Protein AF-A0ABC9WTP3-F1 (afdb_monomer)

Organism: Grus japonensis (NCBI:txid30415)

Solvent-accessible surface area (backbone atoms only — not comparable to full-atom values): 9957 Å² total; per-residue (Å²): 110,76,65,60,56,48,52,53,49,54,49,29,68,73,69,72,49,77,61,68,69,43,64,46,53,55,76,44,75,43,80,73,63,83,61,91,85,46,77,86,31,43,46,80,42,71,50,51,33,72,70,30,49,52,50,52,49,54,52,50,50,54,53,52,50,53,37,61,77,66,60,71,62,63,90,84,64,31,83,98,35,91,98,47,41,74,65,58,46,50,51,57,48,49,56,55,50,50,54,39,49,76,70,71,45,91,84,86,85,86,89,84,83,69,81,61,56,81,81,68,57,55,69,66,61,52,53,52,52,44,44,74,73,67,51,52,74,65,58,54,48,50,54,40,54,64,72,47,78,77,55,82,83,69,92,81,79,80,131

Mean predicted aligned error: 9.69 Å

Radius of gyration: 20.44 Å; Cα contacts (8 Å, |Δi|>4): 96; chains: 1; bounding box: 48×38×55 Å

pLDDT: mean 79.26, std 15.12, range [28.89, 97.5]

Sequence (159 aa):
MARELRSCRDAAFQTREIPVDWRLANMTLIYKEGQKEAPGNCRPVSLTSVPGKVMEQIISSAITWHKQDNQVIRPRQHGFMKGRSCLTNLISFYDKVTCLVDERKAVDIVYLDFTKAFDTISHSILLENLGAYGLDGSMLRWVKKLAGWLGPKSCGEWS

Nearest PDB structures (foldseek):
  8gh6-assembly1_A  TM=7.228E-01  e=8.842E-03  Bombyx mori
  8jm9-assembly1_A  TM=3.256E-01  e=3.422E+00  Drosophila melanogaster

Secondary structure (DSSP, 8-state):
-HHHHHHHHHHHHHH----HHHH-EEEEEEE-SS-TT-GGGEEEEEEE-HHHHHHHHHHHHHHHHHHHHTT-S-TT--TT-TT--HHHHHHHHHHHHHHHHHTT----------TTHHHH--HHHHHHHHHHTT--HHHHHHHHHHTTTTS---S----

InterPro domains:
  IPR000477 Reverse transcriptase domain [PF00078] (36-145)
  IPR043502 DNA/RNA polymerase superfamily [SSF56672] (38-142)

Foldseek 3Di:
DVVVLVVVVVVCVVVVDDPPLQQAWDWDWDAADDDPPDPLRTDIDTHGDPSSVVLVVVLVVVLLVLCVVLVVDDPLDQPPHPPHDPVNNVVVVVVVVVVCVVVVHDDDDDDDDDDPVVVPDDPVVVLVVSVVSPDDPSSSSVVCVSNVVPDDPDPDDDD

Structure (mmCIF, N/CA/C/O backbone):
data_AF-A0ABC9WTP3-F1
#
_entry.id   AF-A0ABC9WTP3-F1
#
loop_
_atom_site.group_PDB
_atom_site.id
_atom_site.type_symbol
_atom_site.label_atom_id
_atom_site.label_alt_id
_atom_site.label_comp_id
_atom_site.label_asym_id
_atom_site.label_entity_id
_atom_site.label_seq_id
_atom_site.pdbx_PDB_ins_code
_atom_site.Cartn_x
_atom_site.Cartn_y
_atom_site.Cartn_z
_atom_site.occupancy
_atom_site.B_iso_or_equiv
_atom_site.auth_seq_id
_atom_site.auth_comp_id
_atom_site.auth_asym_id
_atom_site.auth_atom_id
_atom_site.pdbx_PDB_model_num
ATOM 1 N N . MET A 1 1 ? 25.740 9.683 -14.105 1.00 57.06 1 MET A N 1
ATOM 2 C CA . MET A 1 1 ? 24.644 8.804 -13.631 1.00 57.06 1 MET A CA 1
ATOM 3 C C . MET A 1 1 ? 23.248 9.385 -13.900 1.00 57.06 1 MET A C 1
ATOM 5 O O . MET A 1 1 ? 22.471 8.741 -14.586 1.00 57.06 1 MET A O 1
ATOM 9 N N . ALA A 1 2 ? 22.919 10.609 -13.460 1.00 61.03 2 ALA A N 1
ATOM 10 C CA . ALA A 1 2 ? 21.570 11.181 -13.644 1.00 61.03 2 ALA A CA 1
ATOM 11 C C . ALA A 1 2 ? 21.141 11.445 -15.109 1.00 61.03 2 ALA A C 1
ATOM 13 O O . ALA A 1 2 ? 19.947 11.517 -15.385 1.00 61.03 2 ALA A O 1
ATOM 14 N N . ARG A 1 3 ? 22.088 11.612 -16.044 1.00 69.38 3 ARG A N 1
ATOM 15 C CA . ARG A 1 3 ? 21.803 11.816 -17.479 1.00 69.38 3 ARG A CA 1
ATOM 16 C C . ARG A 1 3 ? 21.397 10.513 -18.179 1.00 69.38 3 ARG A C 1
ATOM 18 O O . ARG A 1 3 ? 20.408 10.498 -18.898 1.00 69.38 3 ARG A O 1
ATOM 25 N N . GLU A 1 4 ? 22.099 9.424 -17.872 1.00 68.75 4 GLU A N 1
ATOM 26 C CA . GLU A 1 4 ? 21.806 8.066 -18.359 1.00 68.75 4 GLU A CA 1
ATOM 27 C C . GLU A 1 4 ? 20.412 7.596 -17.923 1.00 68.75 4 GLU A C 1
ATOM 29 O O . GLU A 1 4 ? 19.628 7.109 -18.733 1.00 68.75 4 GLU A O 1
ATOM 34 N N . LEU A 1 5 ? 20.059 7.828 -16.651 1.00 67.69 5 LEU A N 1
ATOM 35 C CA . LEU A 1 5 ? 18.741 7.474 -16.117 1.00 67.69 5 LEU A CA 1
ATOM 36 C C . LEU A 1 5 ? 17.603 8.259 -16.785 1.00 67.69 5 LEU A C 1
ATOM 38 O O . LEU A 1 5 ? 16.537 7.695 -17.016 1.00 67.69 5 LEU A O 1
ATOM 42 N N . ARG A 1 6 ? 17.820 9.539 -17.125 1.00 72.25 6 ARG A N 1
ATOM 43 C CA . ARG A 1 6 ? 16.836 10.333 -17.883 1.00 72.25 6 ARG A CA 1
ATOM 44 C C . ARG A 1 6 ? 16.667 9.800 -19.298 1.00 72.25 6 ARG A C 1
ATOM 46 O O . ARG A 1 6 ? 15.538 9.576 -19.705 1.00 72.25 6 ARG A O 1
ATOM 53 N N . SER A 1 7 ? 17.772 9.526 -19.989 1.00 77.44 7 SER A N 1
ATOM 54 C CA . SER A 1 7 ? 17.747 8.961 -21.342 1.00 77.44 7 SER A CA 1
ATOM 55 C C . SER A 1 7 ? 16.954 7.651 -21.392 1.00 77.44 7 SER A C 1
ATOM 57 O O . SER A 1 7 ? 16.022 7.516 -22.180 1.00 77.44 7 SER A O 1
ATOM 59 N N . CYS A 1 8 ? 17.239 6.717 -20.477 1.00 70.81 8 CYS A N 1
ATOM 60 C CA . CYS A 1 8 ? 16.533 5.437 -20.436 1.00 70.81 8 CYS A CA 1
ATOM 61 C C . CYS A 1 8 ? 15.049 5.590 -20.078 1.00 70.81 8 CYS A C 1
ATOM 63 O O . CYS A 1 8 ? 14.204 4.888 -20.628 1.00 70.81 8 CYS A O 1
ATOM 65 N N . ARG A 1 9 ? 14.720 6.506 -19.160 1.00 72.00 9 ARG A N 1
AT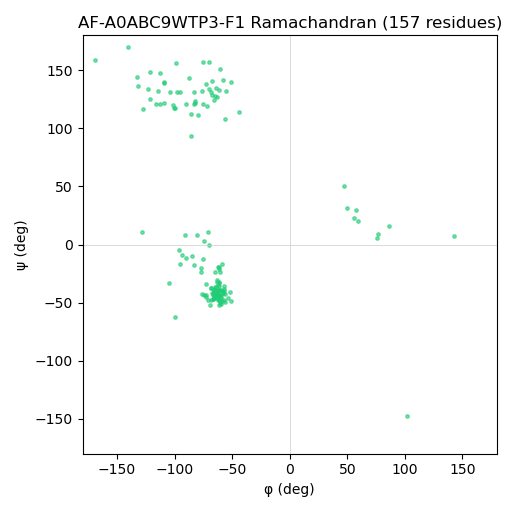OM 66 C CA . ARG A 1 9 ? 13.334 6.825 -18.804 1.00 72.00 9 ARG A CA 1
ATOM 67 C C . ARG A 1 9 ? 12.577 7.357 -20.017 1.00 72.00 9 ARG A C 1
ATOM 69 O O . ARG A 1 9 ? 11.504 6.856 -20.334 1.00 72.00 9 ARG A O 1
ATOM 76 N N . ASP A 1 10 ? 13.132 8.359 -20.686 1.00 75.62 10 ASP A N 1
ATOM 77 C CA . ASP A 1 10 ? 12.479 9.027 -21.808 1.00 75.62 10 ASP A CA 1
ATOM 78 C C . ASP A 1 10 ? 12.308 8.046 -22.984 1.00 75.62 10 ASP A C 1
ATOM 80 O O . ASP A 1 10 ? 11.226 7.967 -23.566 1.00 75.62 10 ASP A O 1
ATOM 84 N N . ALA A 1 11 ? 13.309 7.194 -23.238 1.00 76.12 11 ALA A N 1
ATOM 85 C CA . ALA A 1 11 ? 13.214 6.090 -24.190 1.00 76.12 11 ALA A CA 1
ATOM 86 C C . ALA A 1 11 ? 12.122 5.071 -23.814 1.00 76.12 11 ALA A C 1
ATOM 88 O O . ALA A 1 11 ? 11.350 4.662 -24.681 1.00 76.12 11 ALA A O 1
ATOM 89 N N . ALA A 1 12 ? 11.994 4.685 -22.540 1.00 73.56 12 ALA A N 1
ATOM 90 C CA . ALA A 1 12 ? 10.946 3.768 -22.081 1.00 73.56 12 ALA A CA 1
ATOM 91 C C . ALA A 1 12 ? 9.538 4.376 -22.237 1.00 73.56 12 ALA A C 1
ATOM 93 O O . ALA A 1 12 ? 8.604 3.688 -22.651 1.00 73.56 12 ALA A O 1
ATOM 94 N N . PHE A 1 13 ? 9.370 5.676 -21.972 1.00 73.06 13 PHE A N 1
ATOM 95 C CA . PHE A 1 13 ? 8.095 6.368 -22.200 1.00 73.06 13 PHE A CA 1
ATOM 96 C C . PHE A 1 13 ? 7.749 6.499 -23.689 1.00 73.06 13 PHE A C 1
ATOM 98 O O . PHE A 1 13 ? 6.580 6.347 -24.046 1.00 73.06 13 PHE A O 1
ATOM 105 N N . GLN A 1 14 ? 8.742 6.733 -24.553 1.00 74.56 14 GLN A N 1
ATOM 106 C CA . GLN A 1 14 ? 8.548 6.831 -26.004 1.00 74.56 14 GLN A CA 1
ATOM 107 C C . GLN A 1 14 ? 8.231 5.473 -26.641 1.00 74.56 14 GLN A C 1
ATOM 109 O O . GLN A 1 14 ? 7.265 5.350 -27.391 1.00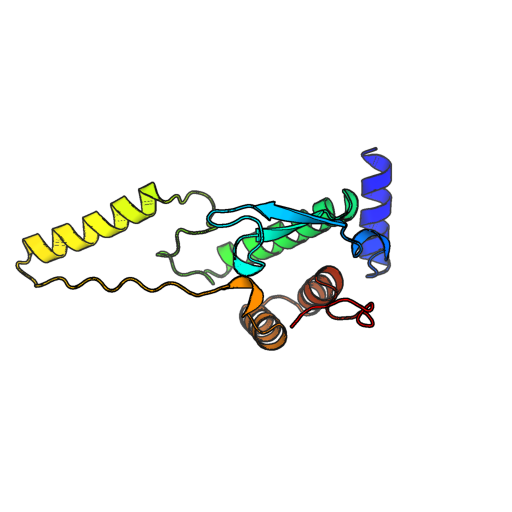 74.56 14 GLN A O 1
ATOM 114 N N . THR A 1 15 ? 9.008 4.440 -26.312 1.00 73.56 15 THR A N 1
ATOM 115 C CA . THR A 1 15 ? 8.843 3.080 -26.860 1.00 73.56 15 THR A CA 1
ATOM 116 C C . THR A 1 15 ? 7.685 2.320 -26.216 1.00 73.56 15 THR A C 1
ATOM 118 O O . THR A 1 15 ? 7.172 1.365 -26.791 1.00 73.56 15 THR A O 1
ATOM 121 N N . ARG A 1 16 ? 7.238 2.742 -25.023 1.00 71.00 16 ARG A N 1
ATOM 122 C CA . ARG A 1 16 ? 6.295 2.006 -24.162 1.00 71.00 16 ARG A CA 1
ATOM 123 C C . ARG A 1 16 ? 6.778 0.592 -23.829 1.00 71.00 16 ARG A C 1
ATOM 125 O O . ARG A 1 16 ? 5.962 -0.278 -23.498 1.00 71.00 16 ARG A O 1
ATOM 132 N N . GLU A 1 17 ? 8.080 0.350 -23.914 1.00 76.00 17 GLU A N 1
ATOM 133 C CA . GLU A 1 17 ? 8.717 -0.922 -23.603 1.00 76.00 17 GLU A CA 1
ATOM 134 C C . GLU A 1 17 ? 9.605 -0.798 -22.370 1.00 76.00 17 GLU A C 1
ATOM 136 O O . GLU A 1 17 ? 10.157 0.257 -22.064 1.00 76.00 17 GLU A O 1
ATOM 141 N N . ILE A 1 18 ? 9.685 -1.897 -21.623 1.00 76.56 18 ILE A N 1
ATOM 142 C CA . ILE A 1 18 ? 10.508 -2.000 -20.422 1.00 76.56 18 ILE A CA 1
ATOM 143 C C . ILE A 1 18 ? 11.663 -2.933 -20.767 1.00 76.56 18 ILE A C 1
ATOM 145 O O . ILE A 1 18 ? 11.387 -4.082 -21.131 1.00 76.56 18 ILE A O 1
ATOM 149 N N . PRO A 1 19 ? 12.922 -2.474 -20.650 1.00 78.62 19 PRO A N 1
ATOM 150 C CA . PRO A 1 19 ? 14.087 -3.329 -20.822 1.00 78.62 19 PRO A CA 1
ATOM 151 C C . PRO A 1 19 ? 13.975 -4.589 -19.965 1.00 78.62 19 PRO A C 1
ATOM 153 O O . PRO A 1 19 ? 13.538 -4.533 -18.814 1.00 78.62 19 PRO A O 1
ATOM 156 N N . VAL A 1 20 ? 14.387 -5.732 -20.512 1.00 73.44 20 VAL A N 1
ATOM 157 C CA . VAL A 1 20 ? 14.314 -7.021 -19.803 1.00 73.44 20 VAL A CA 1
ATOM 158 C C . VAL A 1 20 ? 15.071 -6.956 -18.474 1.00 73.44 20 VAL A C 1
ATOM 160 O O . VAL A 1 20 ? 14.553 -7.412 -17.457 1.00 73.44 20 VAL A O 1
ATOM 163 N N . ASP A 1 21 ? 16.212 -6.270 -18.442 1.00 74.06 21 ASP A N 1
ATOM 164 C CA . ASP A 1 21 ? 17.035 -6.071 -17.241 1.00 74.06 21 ASP A CA 1
ATOM 165 C C . ASP A 1 21 ? 16.319 -5.319 -16.108 1.00 74.06 21 ASP A C 1
ATOM 167 O O . ASP A 1 21 ? 16.730 -5.367 -14.949 1.00 74.06 21 ASP A O 1
ATOM 171 N N . TRP A 1 22 ? 15.244 -4.587 -16.414 1.00 73.50 22 TRP A N 1
ATOM 172 C CA . TRP A 1 22 ? 14.437 -3.897 -15.403 1.00 73.50 22 TRP A CA 1
ATOM 173 C C . TRP A 1 22 ? 13.414 -4.822 -14.754 1.00 73.50 22 TRP A C 1
ATOM 175 O O . TRP A 1 22 ? 12.913 -4.513 -13.679 1.00 73.50 22 TRP A O 1
ATOM 185 N N . ARG A 1 23 ? 13.126 -5.956 -15.396 1.00 69.12 23 ARG A N 1
ATOM 186 C CA . ARG A 1 23 ? 12.208 -6.988 -14.910 1.00 69.12 23 ARG A CA 1
ATOM 187 C C . ARG A 1 23 ? 12.925 -8.112 -14.171 1.00 69.12 23 ARG A C 1
ATOM 189 O O . ARG A 1 23 ? 12.275 -8.882 -13.472 1.00 69.12 23 ARG A O 1
ATOM 196 N N . LEU A 1 24 ? 14.240 -8.226 -14.337 1.00 72.00 24 LEU A N 1
ATOM 197 C CA . LEU A 1 24 ? 15.050 -9.182 -13.596 1.00 72.00 24 LEU A CA 1
ATOM 198 C C . LEU A 1 24 ? 15.262 -8.678 -12.166 1.00 72.00 24 LEU A C 1
ATOM 200 O O . LEU A 1 24 ? 15.624 -7.520 -11.939 1.00 72.00 24 LEU A O 1
ATOM 204 N N . ALA A 1 25 ? 15.048 -9.566 -11.201 1.00 74.81 25 ALA A N 1
ATOM 205 C CA . ALA A 1 25 ? 15.291 -9.288 -9.798 1.00 74.81 25 ALA A CA 1
ATOM 206 C C . ALA A 1 25 ? 16.092 -10.422 -9.168 1.00 74.81 25 ALA A C 1
ATOM 208 O O . ALA A 1 25 ? 15.788 -11.596 -9.377 1.00 74.81 25 ALA A O 1
ATOM 209 N N . ASN A 1 26 ? 17.094 -10.066 -8.365 1.00 75.50 26 ASN A N 1
ATOM 210 C CA . ASN A 1 26 ? 17.793 -11.053 -7.555 1.00 75.50 26 ASN A CA 1
ATOM 211 C C . ASN A 1 26 ? 16.974 -11.314 -6.287 1.00 75.50 26 ASN A C 1
ATOM 213 O O . ASN A 1 26 ? 16.648 -10.370 -5.566 1.00 75.50 26 ASN A O 1
ATOM 217 N N . MET A 1 27 ? 16.608 -12.566 -6.024 1.00 71.19 27 MET A N 1
ATOM 218 C CA . MET A 1 27 ? 15.778 -12.904 -4.869 1.00 71.19 27 MET A CA 1
ATOM 219 C C . MET A 1 27 ? 16.668 -13.212 -3.664 1.00 71.19 27 MET A C 1
ATOM 221 O O . MET A 1 27 ? 17.495 -14.119 -3.701 1.00 71.19 27 MET A O 1
ATOM 225 N N . THR A 1 28 ? 16.494 -12.462 -2.580 1.00 76.00 28 THR A N 1
ATOM 226 C CA . THR A 1 28 ? 17.157 -12.725 -1.299 1.00 76.00 28 THR A CA 1
ATOM 227 C C . THR A 1 28 ? 16.108 -13.095 -0.262 1.00 76.00 28 THR A C 1
ATOM 229 O O . THR A 1 28 ? 15.097 -12.409 -0.125 1.00 76.00 28 THR A O 1
ATOM 232 N N . LEU A 1 29 ? 16.335 -14.173 0.483 1.00 76.12 29 LEU A N 1
ATOM 233 C CA . LEU A 1 29 ? 15.466 -14.553 1.592 1.00 76.12 29 LEU A CA 1
ATOM 234 C C . LEU A 1 29 ? 15.846 -13.748 2.837 1.00 76.12 29 LEU A C 1
ATOM 236 O O . LEU A 1 29 ? 16.980 -13.821 3.307 1.00 76.12 29 LEU A O 1
ATOM 240 N N . ILE A 1 30 ? 14.891 -12.995 3.382 1.00 77.19 30 ILE A N 1
ATOM 241 C CA . ILE A 1 30 ? 15.033 -12.333 4.679 1.00 77.19 30 ILE A CA 1
ATOM 242 C C . ILE A 1 30 ? 14.309 -13.171 5.722 1.00 77.19 30 ILE A C 1
ATOM 244 O O . ILE A 1 30 ? 13.091 -13.350 5.667 1.00 77.19 30 ILE A O 1
ATOM 248 N N . TYR A 1 31 ? 15.066 -13.679 6.683 1.00 75.38 31 TYR A N 1
ATOM 249 C CA . TYR A 1 31 ? 14.521 -14.424 7.806 1.00 75.38 31 TYR A CA 1
ATOM 250 C C . TYR A 1 31 ? 13.705 -13.503 8.725 1.00 75.38 31 TYR A C 1
ATOM 252 O O . TYR A 1 31 ? 14.172 -12.420 9.085 1.00 75.38 31 TYR A O 1
ATOM 260 N N . LYS A 1 32 ? 12.486 -13.927 9.086 1.00 69.00 32 LYS A N 1
ATOM 261 C CA . LYS A 1 32 ? 11.579 -13.155 9.943 1.00 69.00 32 LYS A CA 1
ATOM 262 C C . LYS A 1 32 ? 11.620 -13.638 11.399 1.00 69.00 32 LYS A C 1
ATOM 264 O O . LYS A 1 32 ? 12.009 -12.857 12.257 1.00 69.00 32 LYS A O 1
ATOM 269 N N . GLU A 1 33 ? 11.234 -14.891 11.672 1.00 60.16 33 GLU A N 1
ATOM 270 C CA . GLU A 1 33 ? 11.196 -15.503 13.019 1.00 60.16 33 GLU A CA 1
ATOM 271 C C . GLU A 1 33 ? 10.953 -17.034 12.934 1.00 60.16 33 GLU A C 1
ATOM 273 O O . GLU A 1 33 ? 10.437 -17.494 11.918 1.00 60.16 33 GLU A O 1
ATOM 278 N N . GLY A 1 34 ? 11.294 -17.830 13.965 1.00 65.56 34 GLY A N 1
ATOM 279 C CA . GLY A 1 34 ? 11.074 -19.293 14.027 1.00 65.56 34 GLY A CA 1
ATOM 280 C C . GLY A 1 34 ? 12.299 -20.195 13.756 1.00 65.56 34 GLY A C 1
ATOM 281 O O . GLY A 1 34 ? 13.429 -19.883 14.113 1.00 65.56 34 GLY A O 1
ATOM 282 N N . GLN A 1 35 ? 12.099 -21.379 13.163 1.00 54.12 35 GLN A N 1
ATOM 283 C CA . GLN A 1 35 ? 13.206 -22.226 12.685 1.00 54.12 35 GLN A CA 1
ATOM 284 C C . GLN A 1 35 ? 13.657 -21.757 11.296 1.00 54.12 35 GLN A C 1
ATOM 286 O O . GLN A 1 35 ? 12.819 -21.588 10.408 1.00 54.12 35 GLN A O 1
ATOM 291 N N . LYS A 1 36 ? 14.971 -21.572 11.097 1.00 59.56 36 LYS A N 1
ATOM 292 C CA . LYS A 1 36 ? 15.564 -21.065 9.839 1.00 59.56 36 LYS A CA 1
ATOM 293 C C . LYS A 1 36 ? 15.297 -21.949 8.616 1.00 59.56 36 LYS A C 1
ATOM 295 O O . LYS A 1 36 ? 15.379 -21.461 7.496 1.00 59.56 36 LYS A O 1
ATOM 300 N N . GLU A 1 37 ? 14.983 -23.222 8.838 1.00 60.47 37 GLU A N 1
ATOM 301 C CA . GLU A 1 37 ? 14.864 -24.238 7.785 1.00 60.47 37 GLU A CA 1
ATOM 302 C C . GLU A 1 37 ? 13.425 -24.395 7.267 1.00 60.47 37 GLU A C 1
ATOM 304 O O . GLU A 1 37 ? 13.193 -25.055 6.258 1.00 60.47 37 GLU A O 1
ATOM 309 N N . ALA A 1 38 ? 12.442 -23.765 7.923 1.00 61.62 38 ALA A N 1
ATOM 310 C CA . ALA A 1 38 ? 11.057 -23.810 7.474 1.00 61.62 38 ALA A CA 1
ATOM 311 C C . ALA A 1 38 ? 10.809 -22.746 6.381 1.00 61.62 38 ALA A C 1
ATOM 313 O O . ALA A 1 38 ? 10.943 -21.548 6.655 1.00 61.62 38 ALA A O 1
ATOM 314 N N . PRO A 1 39 ? 10.371 -23.130 5.165 1.00 58.16 39 PRO A N 1
ATOM 315 C CA . PRO A 1 39 ? 10.188 -22.198 4.046 1.00 58.16 39 PRO A CA 1
ATOM 316 C C . PRO A 1 39 ? 9.137 -21.103 4.310 1.00 58.16 39 PRO A C 1
ATOM 318 O O . PRO A 1 39 ? 9.171 -20.054 3.675 1.00 58.16 39 PRO A O 1
ATOM 321 N N . GLY A 1 40 ? 8.237 -21.293 5.284 1.00 62.81 40 GLY A N 1
ATOM 322 C CA . GLY A 1 40 ? 7.248 -20.286 5.694 1.00 62.81 40 GLY A CA 1
ATOM 323 C C . GLY A 1 40 ? 7.794 -19.127 6.543 1.00 62.81 40 GL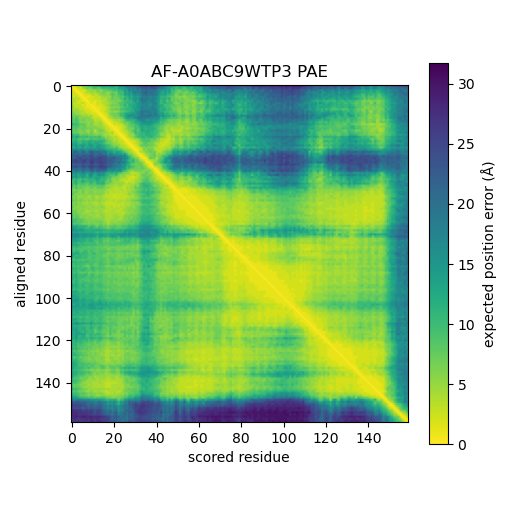Y A C 1
ATOM 324 O O . GLY A 1 40 ? 7.097 -18.127 6.710 1.00 62.81 40 GLY A O 1
ATOM 325 N N . ASN A 1 41 ? 9.025 -19.233 7.059 1.00 70.81 41 ASN A N 1
ATOM 326 C CA . ASN A 1 41 ? 9.607 -18.271 8.009 1.00 70.81 41 ASN A CA 1
ATOM 327 C C . ASN A 1 41 ? 10.493 -17.203 7.350 1.00 70.81 41 ASN A C 1
ATOM 329 O O . ASN A 1 41 ? 10.962 -16.267 8.009 1.00 70.81 41 ASN A O 1
ATOM 333 N N . CYS A 1 42 ? 10.712 -17.326 6.043 1.00 68.25 42 CYS A N 1
ATOM 334 C CA . CYS A 1 42 ? 11.504 -16.401 5.250 1.00 68.25 42 CYS A CA 1
ATOM 335 C C . CYS A 1 42 ? 10.602 -15.594 4.318 1.00 68.25 42 CYS A C 1
ATOM 337 O O . CYS A 1 42 ? 9.661 -16.111 3.720 1.00 68.25 42 CYS A O 1
ATOM 339 N N . ARG A 1 43 ? 10.906 -14.305 4.177 1.00 66.88 43 ARG A N 1
ATOM 340 C CA . ARG A 1 43 ? 10.269 -13.422 3.203 1.00 66.88 43 ARG A CA 1
ATOM 341 C C . ARG A 1 43 ? 11.194 -13.264 2.000 1.00 66.88 43 ARG A C 1
ATOM 343 O O . ARG A 1 43 ? 12.296 -12.741 2.183 1.00 66.88 43 ARG A O 1
ATOM 350 N N . PRO A 1 44 ? 10.789 -13.688 0.794 1.00 71.12 44 PRO A N 1
ATOM 351 C CA . PRO A 1 44 ? 11.552 -13.382 -0.404 1.00 71.12 44 PRO A CA 1
ATOM 352 C C . PRO A 1 44 ? 11.486 -11.877 -0.677 1.00 71.12 44 PRO A C 1
ATOM 354 O O . PRO A 1 44 ? 10.411 -11.280 -0.705 1.00 71.12 44 PRO A O 1
ATOM 357 N N . VAL A 1 45 ? 12.646 -11.254 -0.863 1.00 73.88 45 VAL A N 1
ATOM 358 C CA . VAL A 1 45 ? 12.774 -9.859 -1.286 1.00 73.88 45 VAL A CA 1
ATOM 359 C C . VAL A 1 45 ? 13.450 -9.821 -2.645 1.00 73.88 45 VAL A C 1
ATOM 361 O O . VAL A 1 45 ? 14.570 -10.300 -2.813 1.00 73.88 45 VAL A O 1
ATOM 364 N N . SER A 1 46 ? 12.756 -9.241 -3.620 1.00 78.00 46 SER A N 1
ATOM 365 C CA . SER A 1 46 ? 13.237 -9.048 -4.983 1.00 78.00 46 SER A CA 1
ATOM 366 C C . SER A 1 46 ? 14.053 -7.757 -5.089 1.00 78.00 46 SER A C 1
ATOM 368 O O . SER A 1 46 ? 13.522 -6.649 -4.979 1.00 78.00 46 SER A O 1
ATOM 370 N N . LEU A 1 47 ? 15.356 -7.882 -5.323 1.00 74.31 47 LEU A N 1
ATOM 371 C CA . LEU A 1 47 ? 16.242 -6.761 -5.617 1.00 74.31 47 LEU A CA 1
ATOM 372 C C . LEU A 1 47 ? 16.196 -6.456 -7.117 1.00 74.31 47 LEU A C 1
ATOM 374 O O . LEU A 1 47 ? 16.928 -7.053 -7.904 1.00 74.31 47 LEU A O 1
ATOM 378 N N . THR A 1 48 ? 15.329 -5.520 -7.498 1.00 79.06 48 THR A N 1
ATOM 379 C CA . THR A 1 48 ? 15.243 -4.978 -8.861 1.00 79.06 48 THR A CA 1
ATOM 380 C C . THR A 1 48 ? 16.390 -4.006 -9.156 1.00 79.06 48 THR A C 1
ATOM 382 O O . THR A 1 48 ? 16.997 -3.427 -8.243 1.00 79.06 48 THR A O 1
ATOM 385 N N . SER A 1 49 ? 16.706 -3.826 -10.442 1.00 82.12 49 SER A N 1
ATOM 386 C CA . SER A 1 49 ? 17.733 -2.879 -10.886 1.00 82.12 49 SER A CA 1
ATOM 387 C C . SER A 1 49 ? 17.390 -1.439 -10.474 1.00 82.12 49 SER A C 1
ATOM 389 O O . SER A 1 49 ? 16.224 -1.068 -10.333 1.00 82.12 49 SER A O 1
ATOM 391 N N . VAL A 1 50 ? 18.413 -0.598 -10.270 1.00 82.62 50 VAL A N 1
ATOM 392 C CA . VAL A 1 50 ? 18.230 0.814 -9.871 1.00 82.62 50 VAL A CA 1
ATOM 393 C C . VAL A 1 50 ? 17.286 1.567 -10.827 1.00 82.62 50 VAL A C 1
ATOM 395 O O . VAL A 1 50 ? 16.374 2.229 -10.331 1.00 82.62 50 VAL A O 1
ATOM 398 N N . PRO A 1 51 ? 17.413 1.450 -12.166 1.00 79.81 51 PRO A N 1
ATOM 399 C CA . PRO A 1 51 ? 16.456 2.057 -13.092 1.00 79.81 51 PRO A CA 1
ATOM 400 C C . PRO A 1 51 ? 15.025 1.514 -12.939 1.00 79.81 51 PRO A C 1
ATOM 402 O O . PRO A 1 51 ? 14.081 2.302 -12.955 1.00 79.81 51 PRO A O 1
ATOM 405 N N . GLY A 1 52 ? 14.862 0.201 -12.720 1.00 81.44 52 GLY A N 1
ATOM 406 C CA . GLY A 1 52 ? 13.564 -0.426 -12.445 1.00 81.44 52 GLY A CA 1
ATOM 407 C C . GLY A 1 52 ? 12.894 0.155 -11.199 1.00 81.44 52 GLY A C 1
ATOM 408 O O . GLY A 1 52 ? 11.767 0.637 -11.280 1.00 81.44 52 GLY A O 1
ATOM 409 N N . LYS A 1 53 ? 13.631 0.257 -10.083 1.00 82.44 53 LYS A N 1
ATOM 410 C CA . LYS A 1 53 ? 13.148 0.902 -8.847 1.00 82.44 53 LYS A CA 1
ATOM 411 C C . LYS A 1 53 ? 12.727 2.349 -9.070 1.00 82.44 53 LYS A C 1
ATOM 413 O O . LYS A 1 53 ? 11.709 2.781 -8.541 1.00 82.44 53 LYS A O 1
ATOM 418 N N . VAL A 1 54 ? 13.494 3.116 -9.845 1.00 84.56 54 VAL A N 1
ATOM 419 C CA . VAL A 1 54 ? 13.140 4.509 -10.157 1.00 84.56 54 VAL A CA 1
ATOM 420 C C . VAL A 1 54 ? 11.816 4.569 -10.925 1.00 84.56 54 VAL A C 1
ATOM 422 O O . VAL A 1 54 ? 10.960 5.386 -10.591 1.00 84.56 54 VAL A O 1
ATOM 425 N N . MET A 1 55 ? 11.607 3.687 -11.904 1.00 82.25 55 MET A N 1
ATOM 426 C CA . MET A 1 55 ? 10.348 3.625 -12.654 1.00 82.25 55 MET A CA 1
ATOM 427 C C . MET A 1 55 ? 9.167 3.177 -11.792 1.00 82.25 55 MET A C 1
ATOM 429 O O . MET A 1 55 ? 8.104 3.795 -11.854 1.00 82.25 55 MET A O 1
ATOM 433 N N . GLU A 1 56 ? 9.352 2.158 -10.951 1.00 84.06 56 GLU A N 1
ATOM 434 C CA . GLU A 1 56 ? 8.352 1.723 -9.970 1.00 84.06 56 GLU A CA 1
ATOM 435 C C . GLU A 1 56 ? 7.942 2.874 -9.047 1.00 84.06 56 GLU A C 1
ATOM 437 O O . GLU A 1 56 ? 6.755 3.075 -8.802 1.00 84.06 56 GLU A O 1
ATOM 442 N N . GLN A 1 57 ? 8.902 3.676 -8.575 1.00 87.31 57 GLN A N 1
ATOM 443 C CA . GLN A 1 57 ? 8.631 4.841 -7.730 1.00 87.31 57 GLN A CA 1
ATOM 444 C C . GLN A 1 57 ? 7.854 5.934 -8.471 1.00 87.31 57 GLN A C 1
ATOM 446 O O . GLN A 1 57 ? 6.916 6.500 -7.906 1.00 87.31 57 GLN A O 1
ATOM 451 N N . ILE A 1 58 ? 8.194 6.217 -9.733 1.00 86.75 58 ILE A N 1
ATOM 452 C CA . ILE A 1 58 ? 7.458 7.183 -10.568 1.00 86.75 58 ILE A CA 1
ATOM 453 C C . ILE A 1 58 ? 6.002 6.732 -10.737 1.00 86.75 58 ILE A C 1
ATOM 455 O O . ILE A 1 58 ? 5.076 7.508 -10.500 1.00 86.75 58 ILE A O 1
ATOM 459 N N . ILE A 1 59 ? 5.796 5.463 -11.090 1.00 86.19 59 ILE A N 1
ATOM 460 C CA . ILE A 1 59 ? 4.465 4.887 -11.304 1.00 86.19 59 ILE A CA 1
ATOM 461 C C . ILE A 1 59 ? 3.676 4.845 -9.993 1.00 86.19 59 ILE A C 1
ATOM 463 O O . ILE A 1 59 ? 2.536 5.299 -9.946 1.00 86.19 59 ILE A O 1
ATOM 467 N N . SER A 1 60 ? 4.290 4.393 -8.900 1.00 87.88 60 SER A N 1
ATOM 468 C CA . SER A 1 60 ? 3.679 4.378 -7.567 1.00 87.88 60 SER A CA 1
ATOM 469 C C . SER A 1 60 ? 3.258 5.778 -7.108 1.00 87.88 60 SER A C 1
ATOM 471 O O . SER A 1 60 ? 2.164 5.957 -6.565 1.00 87.88 60 SER A O 1
ATOM 473 N N . SER A 1 61 ? 4.076 6.795 -7.393 1.00 87.81 61 SER A N 1
ATOM 474 C CA . SER A 1 61 ? 3.758 8.194 -7.089 1.00 87.81 61 SER A CA 1
ATOM 475 C C . SER A 1 61 ? 2.540 8.681 -7.874 1.00 87.81 61 SER A C 1
ATOM 477 O O . SER A 1 61 ? 1.640 9.276 -7.284 1.00 87.81 61 SER A O 1
ATOM 479 N N . ALA A 1 62 ? 2.461 8.371 -9.172 1.00 87.69 62 ALA A N 1
ATOM 480 C CA . ALA A 1 62 ? 1.313 8.725 -10.006 1.00 87.69 62 ALA A CA 1
ATOM 481 C C . ALA A 1 62 ? 0.015 8.038 -9.536 1.00 87.69 62 ALA A C 1
ATOM 483 O O . ALA A 1 62 ? -1.023 8.687 -9.429 1.00 87.69 62 ALA A O 1
ATOM 484 N N . ILE A 1 63 ? 0.075 6.753 -9.162 1.00 86.69 63 ILE A N 1
ATOM 485 C CA . ILE A 1 63 ? -1.079 6.031 -8.592 1.00 86.69 63 ILE A CA 1
ATOM 486 C C . ILE A 1 63 ? -1.497 6.647 -7.256 1.00 86.69 63 ILE A C 1
ATOM 488 O O . ILE A 1 63 ? -2.685 6.780 -6.971 1.00 86.69 63 ILE A O 1
ATOM 492 N N . THR A 1 64 ? -0.532 7.004 -6.410 1.00 85.56 64 THR A N 1
ATOM 493 C CA . THR A 1 64 ? -0.808 7.594 -5.095 1.00 85.56 64 THR A CA 1
ATOM 494 C C . THR A 1 64 ? -1.469 8.960 -5.228 1.00 85.56 64 THR A C 1
ATOM 496 O O . THR A 1 64 ? -2.423 9.239 -4.505 1.00 85.56 64 THR A O 1
ATOM 499 N N . TRP A 1 65 ? -1.015 9.773 -6.182 1.00 85.31 65 TRP A N 1
ATOM 500 C CA . TRP A 1 65 ? -1.655 11.039 -6.525 1.00 85.31 65 TRP A CA 1
ATOM 501 C C . TRP A 1 65 ? -3.107 10.827 -6.971 1.00 85.31 65 TRP A C 1
ATOM 503 O O . TRP A 1 65 ? -4.022 11.397 -6.382 1.00 85.31 65 TRP A O 1
ATOM 513 N N . HIS A 1 66 ? -3.330 9.916 -7.923 1.00 85.88 66 HIS A N 1
ATOM 514 C CA . HIS A 1 66 ? -4.669 9.576 -8.420 1.00 85.88 66 HIS A CA 1
ATOM 515 C C . HIS A 1 66 ? -5.619 9.110 -7.309 1.00 85.88 66 HIS A C 1
ATOM 517 O O . HIS A 1 66 ? -6.793 9.471 -7.286 1.00 85.88 66 HIS A O 1
ATOM 523 N N . LYS A 1 67 ? -5.111 8.320 -6.355 1.00 81.44 67 LYS A N 1
ATOM 524 C CA . LYS A 1 67 ? -5.879 7.850 -5.191 1.00 81.44 67 LYS A CA 1
ATOM 525 C C . LYS A 1 67 ? -6.305 8.985 -4.259 1.00 81.44 67 LYS A C 1
ATOM 527 O O . LYS A 1 67 ? -7.375 8.885 -3.662 1.00 81.44 67 LYS A O 1
ATOM 532 N N . GLN A 1 68 ? -5.459 10.002 -4.087 1.00 77.81 68 GLN A N 1
ATOM 533 C C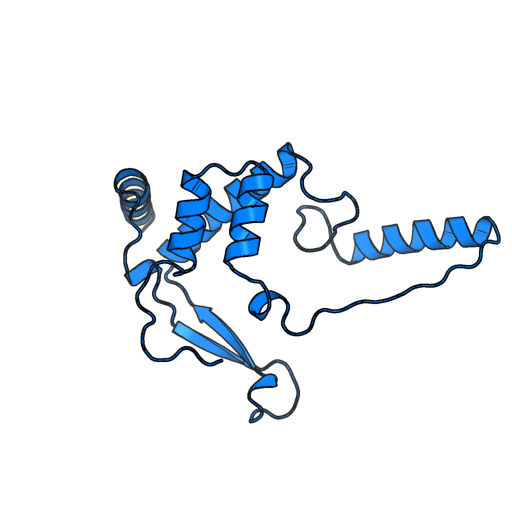A . GLN A 1 68 ? -5.740 11.151 -3.222 1.00 77.81 68 GLN A CA 1
ATOM 534 C C . GLN A 1 68 ? -6.789 12.072 -3.841 1.00 77.81 68 GLN A C 1
ATOM 536 O O . GLN A 1 68 ? -7.713 12.482 -3.143 1.00 77.81 68 GLN A O 1
ATOM 541 N N . ASP A 1 69 ? -6.666 12.339 -5.140 1.00 77.06 69 ASP A N 1
ATOM 542 C CA . ASP A 1 69 ? -7.564 13.230 -5.876 1.00 77.06 69 ASP A CA 1
ATOM 543 C C . ASP A 1 69 ? -8.989 12.656 -5.962 1.00 77.06 69 ASP A C 1
ATOM 545 O O . ASP A 1 69 ? -9.969 13.329 -5.656 1.00 77.06 69 ASP A O 1
ATOM 549 N N . ASN A 1 70 ? -9.102 11.352 -6.235 1.00 77.81 70 ASN A N 1
ATOM 550 C CA . ASN A 1 70 ? -10.391 10.687 -6.443 1.00 77.81 70 ASN A CA 1
ATOM 551 C C . ASN A 1 70 ? -11.030 10.093 -5.172 1.00 77.81 70 ASN A C 1
ATOM 553 O O . ASN A 1 70 ? -12.006 9.355 -5.274 1.00 77.81 70 ASN A O 1
ATOM 557 N N . GLN A 1 71 ? -10.477 10.351 -3.975 1.00 75.94 71 GLN A N 1
ATOM 558 C CA . GLN A 1 71 ? -10.980 9.820 -2.689 1.00 75.94 71 GLN A CA 1
ATOM 559 C C . GLN A 1 71 ? -11.236 8.296 -2.692 1.00 75.94 71 GLN A C 1
ATOM 561 O O . GLN A 1 71 ? -12.105 7.783 -1.986 1.00 75.94 71 GLN A O 1
ATOM 566 N N . VAL A 1 72 ? -10.446 7.547 -3.470 1.00 82.12 72 VAL A N 1
ATOM 567 C CA . VAL A 1 72 ? -10.610 6.093 -3.661 1.00 82.12 72 VAL A CA 1
ATOM 568 C C . VAL A 1 72 ? -10.461 5.333 -2.339 1.00 82.12 72 VAL A C 1
ATOM 570 O O . VAL A 1 72 ? -11.081 4.293 -2.118 1.00 82.12 72 VAL A O 1
ATOM 573 N N . ILE A 1 73 ? -9.616 5.846 -1.442 1.00 85.00 73 ILE A N 1
ATOM 574 C CA . ILE A 1 73 ? -9.297 5.209 -0.167 1.00 85.00 73 ILE A CA 1
ATOM 575 C C . ILE A 1 73 ? -10.133 5.824 0.952 1.00 85.00 73 ILE A C 1
ATOM 577 O O . ILE A 1 73 ? -10.148 7.037 1.151 1.00 85.00 73 ILE A O 1
ATOM 581 N N . ARG A 1 74 ? -10.763 4.963 1.761 1.00 87.31 74 ARG A N 1
ATOM 582 C CA . ARG A 1 74 ? -11.560 5.397 2.913 1.00 87.31 74 ARG A CA 1
ATOM 583 C C . ARG A 1 74 ? -10.729 6.237 3.898 1.00 87.31 74 ARG A C 1
ATOM 585 O O . ARG A 1 74 ? -9.616 5.834 4.251 1.00 87.31 74 ARG A O 1
ATOM 592 N N . PRO A 1 75 ? -11.301 7.300 4.495 1.00 86.06 75 PRO A N 1
ATOM 593 C CA . PRO A 1 75 ? -10.600 8.142 5.465 1.00 86.06 75 PRO A CA 1
ATOM 594 C C . PRO A 1 75 ? -10.088 7.413 6.713 1.00 86.06 75 PRO A C 1
ATOM 596 O O . PRO A 1 75 ? -9.200 7.930 7.371 1.00 86.06 75 PRO A O 1
ATOM 599 N N . ARG A 1 76 ? -10.578 6.208 7.021 1.00 88.44 76 ARG A N 1
ATOM 600 C CA . ARG A 1 76 ? -10.106 5.394 8.156 1.00 88.44 76 ARG A CA 1
ATOM 601 C C . ARG A 1 76 ? -8.871 4.535 7.851 1.00 88.44 76 ARG A C 1
ATOM 603 O O . ARG A 1 76 ? -8.303 3.957 8.771 1.00 88.44 76 ARG A O 1
ATOM 610 N N . GLN A 1 77 ? -8.448 4.429 6.590 1.00 91.06 77 GLN A N 1
ATOM 611 C CA . GLN A 1 77 ? -7.257 3.662 6.222 1.00 91.06 77 GLN A CA 1
ATOM 612 C C . GLN A 1 77 ? -5.995 4.394 6.685 1.00 91.06 77 GLN A C 1
ATOM 614 O O . GLN A 1 77 ? -5.720 5.501 6.229 1.00 91.06 77 GLN A O 1
ATOM 619 N N . HIS A 1 78 ? -5.198 3.785 7.556 1.00 91.56 78 HIS A N 1
ATOM 620 C CA . HIS A 1 78 ? -3.952 4.398 8.034 1.00 91.56 78 HIS A CA 1
ATOM 621 C C . HIS A 1 78 ? -2.700 3.785 7.402 1.00 91.56 78 HIS A C 1
ATOM 623 O O . HIS A 1 78 ? -1.725 4.494 7.161 1.00 91.56 78 HIS A O 1
ATOM 629 N N . GLY A 1 79 ? -2.727 2.486 7.092 1.00 90.69 79 GLY A N 1
ATOM 630 C CA . GLY A 1 79 ? -1.604 1.798 6.458 1.00 90.69 79 GLY A CA 1
ATOM 631 C C . GLY A 1 79 ? -1.310 2.344 5.061 1.00 90.69 79 GLY A C 1
ATOM 632 O O . GLY A 1 79 ? -2.230 2.533 4.266 1.00 90.69 79 GLY A O 1
ATOM 633 N N . PHE A 1 80 ? -0.025 2.567 4.768 1.00 86.94 80 PHE A N 1
ATOM 634 C CA . PHE A 1 80 ? 0.481 3.062 3.478 1.00 86.94 80 PHE A CA 1
ATOM 635 C C . PHE A 1 80 ? -0.071 4.431 3.035 1.00 86.94 80 PHE A C 1
ATOM 637 O O . PHE A 1 80 ? 0.000 4.773 1.856 1.00 86.94 80 PHE A O 1
ATOM 644 N N . MET A 1 81 ? -0.594 5.235 3.967 1.00 88.50 81 MET A N 1
ATOM 645 C CA . MET A 1 81 ? -1.113 6.574 3.681 1.00 88.50 81 MET A CA 1
ATOM 646 C C . MET A 1 81 ? -0.136 7.660 4.136 1.00 88.50 81 MET A C 1
ATOM 648 O O . MET A 1 81 ? 0.337 7.660 5.272 1.00 88.50 81 MET A O 1
ATOM 652 N N . LYS A 1 82 ? 0.142 8.629 3.256 1.00 86.06 82 LYS A N 1
ATOM 653 C CA . LYS A 1 82 ? 0.984 9.787 3.588 1.00 86.06 82 LYS A CA 1
ATOM 654 C C . LYS A 1 82 ? 0.347 10.590 4.728 1.00 86.06 82 LYS A C 1
ATOM 656 O O . LYS A 1 82 ? -0.842 10.887 4.684 1.00 86.06 82 LYS A O 1
ATOM 661 N N . GLY A 1 83 ? 1.149 10.944 5.733 1.00 88.94 83 GLY A N 1
ATOM 662 C CA . GLY A 1 83 ? 0.690 11.713 6.897 1.00 88.94 83 GLY A CA 1
ATOM 663 C C . GLY A 1 83 ? -0.107 10.905 7.928 1.00 88.94 83 GLY A C 1
ATOM 664 O O . GLY A 1 83 ? -0.662 11.495 8.847 1.00 88.94 83 GLY A O 1
ATOM 665 N N . ARG A 1 84 ? -0.169 9.572 7.798 1.00 91.69 84 ARG A N 1
ATOM 666 C CA . ARG A 1 84 ? -0.817 8.673 8.762 1.00 91.69 84 ARG A CA 1
ATOM 667 C C . ARG A 1 84 ? 0.184 7.656 9.297 1.00 91.69 84 ARG A C 1
ATOM 669 O O . ARG A 1 84 ? 1.114 7.252 8.607 1.00 91.69 84 ARG A O 1
ATOM 676 N N . SER A 1 85 ? -0.012 7.253 10.543 1.00 94.88 85 SER A N 1
ATOM 677 C CA . SER A 1 85 ? 0.840 6.313 11.272 1.00 94.88 85 SER A CA 1
ATOM 678 C C . SER A 1 85 ? 0.016 5.352 12.132 1.00 94.88 85 SER A C 1
ATOM 680 O O . SER A 1 85 ? -1.184 5.553 12.354 1.00 94.88 85 SER A O 1
ATOM 682 N N . CYS A 1 86 ? 0.677 4.325 12.673 1.00 94.19 86 CYS A N 1
ATOM 683 C CA . CYS A 1 86 ? 0.070 3.419 13.651 1.00 94.19 86 CYS A CA 1
ATOM 684 C C . CYS A 1 86 ? -0.453 4.175 14.881 1.00 94.19 86 CYS A C 1
ATOM 686 O O . CYS A 1 86 ? -1.515 3.839 15.395 1.00 94.19 86 CYS A O 1
ATOM 688 N N . LEU A 1 87 ? 0.247 5.234 15.303 1.00 95.62 87 LEU A N 1
ATOM 689 C CA . LEU A 1 87 ? -0.174 6.072 16.421 1.00 95.62 87 LEU A CA 1
ATOM 690 C C . LEU A 1 87 ? -1.462 6.835 16.100 1.00 95.62 87 LEU A C 1
ATOM 692 O O . LEU A 1 87 ? -2.401 6.794 16.885 1.00 95.62 87 LEU A O 1
ATOM 696 N N . THR A 1 88 ? -1.553 7.473 14.929 1.00 95.31 88 THR A N 1
ATOM 697 C CA . THR A 1 88 ? -2.788 8.179 14.534 1.00 95.31 88 THR A CA 1
ATOM 698 C C . THR A 1 88 ? -3.979 7.228 14.400 1.00 95.31 88 THR A C 1
ATOM 700 O O . THR A 1 88 ? -5.090 7.588 14.778 1.00 95.31 88 THR A O 1
ATOM 703 N N . ASN A 1 89 ? -3.737 5.990 13.947 1.00 95.56 89 ASN A N 1
ATOM 704 C CA . ASN A 1 89 ? -4.764 4.952 13.897 1.00 95.56 89 ASN A CA 1
ATOM 705 C C . ASN A 1 89 ? -5.259 4.595 15.300 1.00 95.56 89 ASN A C 1
ATOM 707 O O . ASN A 1 89 ? -6.461 4.512 15.530 1.00 95.56 89 ASN A O 1
ATOM 711 N N . LEU A 1 90 ? -4.324 4.410 16.236 1.00 95.56 90 LEU A N 1
ATOM 712 C CA . LEU A 1 90 ? -4.628 4.066 17.618 1.00 95.56 90 LEU A CA 1
ATOM 713 C C . LEU A 1 90 ? -5.413 5.182 18.314 1.00 95.56 90 LEU A C 1
ATOM 715 O O . LEU A 1 90 ? -6.419 4.903 18.954 1.00 95.56 90 LEU A O 1
ATOM 719 N N . ILE A 1 91 ? -5.002 6.439 18.129 1.00 95.75 91 ILE A N 1
ATOM 720 C CA . ILE A 1 91 ? -5.712 7.609 18.665 1.00 95.75 91 ILE A CA 1
ATOM 721 C C . ILE A 1 91 ? -7.135 7.673 18.101 1.00 95.75 91 ILE A C 1
ATOM 723 O O . ILE A 1 91 ? -8.084 7.755 18.870 1.00 95.75 91 ILE A O 1
ATOM 727 N N . SER A 1 92 ? -7.301 7.569 16.776 1.00 94.94 92 SER A N 1
ATOM 728 C CA . SER A 1 92 ? -8.628 7.597 16.141 1.00 94.94 92 SER A CA 1
ATOM 729 C C . SER A 1 92 ? -9.526 6.441 16.590 1.00 94.94 92 SER A C 1
ATOM 731 O O . SER A 1 92 ? -10.745 6.595 16.661 1.00 94.94 92 SER A O 1
ATOM 733 N N . PHE A 1 93 ? -8.937 5.279 16.872 1.00 95.06 93 PHE A N 1
ATOM 734 C CA . PHE A 1 93 ? -9.652 4.134 17.411 1.00 95.06 93 PHE A CA 1
ATOM 735 C C . PHE A 1 93 ? -10.109 4.382 18.853 1.00 95.06 93 PHE A C 1
ATOM 737 O O . PHE A 1 93 ? -11.296 4.228 19.135 1.00 95.06 93 PHE A O 1
ATOM 744 N N . TYR A 1 94 ? -9.200 4.799 19.740 1.00 95.69 94 TYR A N 1
ATOM 745 C CA . TYR A 1 94 ? -9.525 5.062 21.143 1.00 95.69 94 TYR A CA 1
ATOM 746 C C . TYR A 1 94 ? -10.540 6.181 21.303 1.00 95.69 94 TYR A C 1
ATOM 748 O O . TYR A 1 94 ? -11.471 6.012 22.073 1.00 95.69 94 TYR A O 1
ATOM 756 N N . ASP A 1 95 ? -10.409 7.271 20.549 1.00 96.19 95 ASP A N 1
ATOM 757 C CA . ASP A 1 95 ? -11.382 8.367 20.537 1.00 96.19 95 ASP A CA 1
ATOM 758 C C . ASP A 1 95 ? -12.807 7.836 20.307 1.00 96.19 95 ASP A C 1
ATOM 760 O O . ASP A 1 95 ? -13.716 8.058 21.105 1.00 96.19 95 ASP A O 1
ATOM 764 N N . LYS A 1 96 ? -12.973 6.981 19.289 1.00 94.69 96 LYS A N 1
ATOM 765 C CA . LYS A 1 96 ? -14.263 6.363 18.978 1.00 94.69 96 LYS A CA 1
ATOM 766 C C . LYS A 1 96 ? -14.761 5.412 20.070 1.00 94.69 96 LYS A C 1
ATOM 768 O O . LYS A 1 96 ? -15.962 5.372 20.331 1.00 94.69 96 LYS A O 1
ATOM 773 N N . VAL A 1 97 ? -13.874 4.608 20.656 1.00 96.62 97 VAL A N 1
ATOM 774 C CA . VAL A 1 97 ? -14.241 3.674 21.732 1.00 96.62 97 VAL A CA 1
ATOM 775 C C . VAL A 1 97 ? -14.671 4.444 22.977 1.00 96.62 97 VAL A C 1
ATOM 777 O O . VAL A 1 97 ? -15.725 4.141 23.527 1.00 96.62 97 VAL A O 1
ATOM 780 N N . THR A 1 98 ? -13.913 5.464 23.378 1.00 96.62 98 THR A N 1
ATOM 781 C CA . THR A 1 98 ? -14.212 6.296 24.548 1.00 96.62 98 THR A CA 1
ATOM 782 C C . THR A 1 98 ? -15.568 6.979 24.404 1.00 96.62 98 THR A C 1
ATOM 784 O O . THR A 1 98 ? -16.388 6.851 25.306 1.00 96.62 98 THR A O 1
ATOM 787 N N . CYS A 1 99 ? -15.883 7.573 23.244 1.00 96.62 99 CYS A N 1
ATOM 788 C CA . CYS A 1 99 ? -17.208 8.164 23.020 1.00 96.62 99 CYS A CA 1
ATOM 789 C C . CYS A 1 99 ? -18.356 7.152 23.187 1.00 96.62 99 CYS A C 1
ATOM 791 O O . CYS A 1 99 ? -19.386 7.473 23.772 1.00 96.62 99 CYS A O 1
ATOM 793 N N . LEU A 1 100 ? -18.199 5.919 22.690 1.00 96.81 100 LEU A N 1
ATOM 794 C CA . LEU A 1 100 ? -19.231 4.883 22.833 1.00 96.81 100 LEU A CA 1
ATOM 795 C C . LEU A 1 100 ? -19.393 4.428 24.289 1.00 96.81 100 LEU A C 1
ATOM 797 O O . LEU A 1 100 ? -20.513 4.171 24.732 1.00 96.81 100 LEU A O 1
ATOM 801 N N . VAL A 1 101 ? -18.288 4.348 25.029 1.00 95.81 101 VAL A N 1
ATOM 802 C CA . VAL A 1 101 ? -18.294 4.011 26.456 1.00 95.81 101 VAL A CA 1
ATOM 803 C C . VAL A 1 101 ? -18.959 5.119 27.276 1.00 95.81 101 VAL A C 1
ATOM 805 O O . VAL A 1 101 ? -19.783 4.810 28.139 1.00 95.81 101 VAL A O 1
ATOM 808 N N . ASP A 1 102 ? -18.685 6.389 26.970 1.00 97.12 102 ASP A N 1
ATOM 809 C CA . ASP A 1 102 ? -19.324 7.545 27.615 1.00 97.12 102 ASP A CA 1
ATOM 810 C C . ASP A 1 102 ? -20.844 7.555 27.380 1.00 97.12 102 ASP A C 1
ATOM 812 O O . ASP A 1 102 ? -21.629 7.857 28.282 1.00 97.12 102 ASP A O 1
ATOM 816 N N . GLU A 1 103 ? -21.282 7.121 26.195 1.00 97.50 103 GLU A N 1
ATOM 817 C CA . GLU A 1 103 ? -22.693 6.901 25.850 1.00 97.50 103 GLU A CA 1
ATOM 818 C C . GLU A 1 103 ? -23.300 5.631 26.484 1.00 97.50 103 GLU A C 1
ATOM 820 O O . GLU A 1 103 ? -24.461 5.304 26.226 1.00 97.50 103 GLU A O 1
ATOM 825 N N . ARG A 1 104 ? -22.539 4.904 27.314 1.00 96.38 104 ARG A N 1
ATOM 826 C CA . ARG A 1 104 ? -22.910 3.623 27.945 1.00 96.38 104 ARG A CA 1
ATOM 827 C C . ARG A 1 104 ? -23.296 2.526 26.947 1.00 96.38 104 ARG A C 1
ATOM 829 O O . ARG A 1 104 ? -24.104 1.651 27.265 1.00 96.38 104 ARG A O 1
ATOM 836 N N . LYS A 1 105 ? -22.727 2.550 25.740 1.00 97.06 105 LYS A N 1
ATOM 837 C CA . LYS A 1 105 ? -22.922 1.504 24.728 1.00 97.06 105 LYS A CA 1
ATOM 838 C C . LYS A 1 105 ? -21.899 0.386 24.915 1.00 97.06 105 LYS A C 1
ATOM 840 O O . LYS A 1 105 ? -20.739 0.636 25.230 1.00 97.06 105 LYS A O 1
ATOM 845 N N . ALA A 1 106 ? -22.326 -0.853 24.684 1.00 94.75 106 ALA A N 1
ATOM 846 C CA . ALA A 1 106 ? -21.409 -1.985 24.606 1.00 94.75 106 ALA A CA 1
ATOM 847 C C . ALA A 1 106 ? -20.525 -1.863 23.354 1.00 94.75 106 ALA A C 1
ATOM 849 O O . ALA A 1 106 ? -20.998 -1.452 22.289 1.00 94.75 106 ALA A O 1
ATOM 850 N N . VAL A 1 107 ? -19.245 -2.215 23.486 1.00 95.19 107 VAL A N 1
ATOM 851 C CA . VAL A 1 107 ? -18.264 -2.161 22.398 1.00 95.19 107 VAL A CA 1
ATOM 852 C C . VAL A 1 107 ? -17.573 -3.513 22.285 1.00 95.19 107 VAL A C 1
ATOM 854 O O . VAL A 1 107 ? -16.838 -3.905 23.186 1.00 95.19 107 VAL A O 1
ATOM 857 N N . ASP A 1 108 ? -17.759 -4.171 21.144 1.00 95.50 108 ASP A N 1
ATOM 858 C CA . ASP A 1 108 ? -17.041 -5.387 20.767 1.00 95.50 108 ASP A CA 1
ATOM 859 C C . ASP A 1 108 ? -16.064 -5.084 19.627 1.00 95.50 108 ASP A C 1
ATOM 861 O O . ASP A 1 108 ? -16.374 -4.335 18.694 1.00 95.50 108 ASP A O 1
ATOM 865 N N . ILE A 1 109 ? -14.863 -5.663 19.696 1.00 94.50 109 ILE A N 1
ATOM 866 C CA . ILE A 1 109 ? -13.783 -5.413 18.736 1.00 94.50 109 ILE A CA 1
ATOM 867 C C . ILE A 1 109 ? -13.374 -6.736 18.091 1.00 94.50 109 ILE A C 1
ATOM 869 O O . ILE A 1 109 ? -12.994 -7.681 18.778 1.00 94.50 109 ILE A O 1
ATOM 873 N N . VAL A 1 110 ? -13.404 -6.781 16.758 1.00 95.69 110 VAL A N 1
ATOM 874 C CA . VAL A 1 110 ? -12.967 -7.937 15.966 1.00 95.69 110 VAL A CA 1
ATOM 875 C C . VAL A 1 110 ? -11.711 -7.563 15.189 1.00 95.69 110 VAL A C 1
ATOM 877 O O . VAL A 1 110 ? -11.730 -6.643 14.370 1.00 95.69 110 VAL A O 1
ATOM 880 N N . TYR A 1 111 ? -10.625 -8.294 15.434 1.00 93.44 111 TYR A N 1
ATOM 881 C CA . TYR A 1 111 ? -9.380 -8.166 14.681 1.00 93.44 111 TYR A CA 1
ATOM 882 C C . TYR A 1 111 ? -9.343 -9.204 13.558 1.00 93.44 111 TYR A C 1
ATOM 884 O O . TYR A 1 111 ? -9.601 -10.383 13.787 1.00 93.44 111 TYR A O 1
ATOM 892 N N . LEU A 1 112 ? -9.017 -8.753 12.346 1.00 93.94 112 LEU A N 1
ATOM 893 C CA . LEU A 1 112 ? -8.894 -9.589 11.153 1.00 93.94 112 LEU A CA 1
ATOM 894 C C . LEU A 1 112 ? -7.494 -9.408 10.567 1.00 93.94 112 LEU A C 1
ATOM 896 O O . LEU A 1 112 ? -7.037 -8.274 10.418 1.00 93.94 112 LEU A O 1
ATOM 900 N N . ASP A 1 113 ? -6.845 -10.514 10.211 1.00 89.44 113 ASP A N 1
ATOM 901 C CA . ASP A 1 113 ? -5.555 -10.517 9.524 1.00 89.44 113 ASP A CA 1
ATOM 902 C C . ASP A 1 113 ? -5.586 -11.474 8.330 1.00 89.44 113 ASP A C 1
ATOM 904 O O . ASP A 1 113 ? -6.224 -12.528 8.374 1.00 89.44 113 ASP A O 1
ATOM 908 N N . PHE A 1 114 ? -4.901 -11.096 7.251 1.00 85.69 114 PHE A N 1
ATOM 909 C CA . PHE A 1 114 ? -4.824 -11.896 6.032 1.00 85.69 114 PHE A CA 1
ATOM 910 C C . PHE A 1 114 ? -3.491 -12.635 5.974 1.00 85.69 114 PHE A C 1
ATOM 912 O O . PHE A 1 114 ? -2.421 -12.027 5.883 1.00 85.69 114 PHE A O 1
ATOM 919 N N . THR A 1 115 ? -3.545 -13.965 5.933 1.00 83.69 11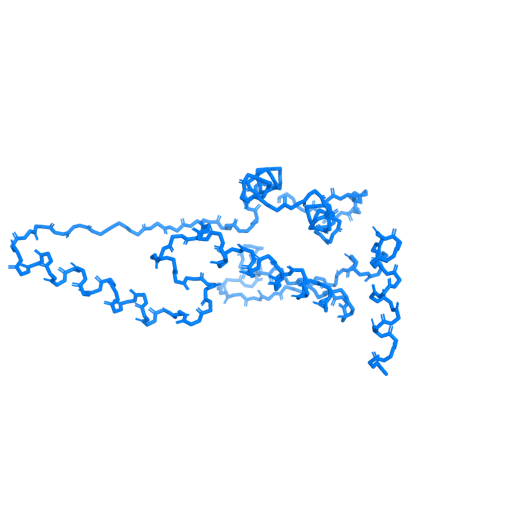5 THR A N 1
ATOM 920 C CA . THR A 1 115 ? -2.355 -14.782 5.687 1.00 83.69 115 THR A CA 1
ATOM 921 C C . THR A 1 115 ? -1.803 -14.487 4.294 1.00 83.69 115 THR A C 1
ATOM 923 O O . THR A 1 115 ? -2.535 -14.567 3.314 1.00 83.69 115 THR A O 1
ATOM 926 N N . LYS A 1 116 ? -0.509 -14.147 4.201 1.00 78.75 116 LYS A N 1
ATOM 927 C CA . LYS A 1 116 ? 0.194 -13.904 2.924 1.00 78.75 116 LYS A CA 1
ATOM 928 C C . LYS A 1 116 ? -0.585 -12.981 1.969 1.00 78.75 116 LYS A C 1
ATOM 930 O O . LYS A 1 116 ? -0.784 -13.290 0.796 1.00 78.75 116 LYS A O 1
ATOM 935 N N . ALA A 1 117 ? -1.032 -11.834 2.482 1.00 81.94 117 ALA A N 1
ATOM 936 C CA . ALA A 1 117 ? -1.920 -10.923 1.758 1.00 81.94 117 ALA A CA 1
ATOM 937 C C . ALA A 1 117 ? -1.424 -10.545 0.348 1.00 81.94 117 ALA A C 1
ATOM 939 O O . ALA A 1 117 ? -2.224 -10.515 -0.576 1.00 81.94 117 ALA A O 1
ATOM 940 N N . PHE A 1 118 ? -0.124 -10.292 0.159 1.00 77.94 118 PHE A N 1
ATOM 941 C CA . PHE A 1 118 ? 0.422 -9.933 -1.157 1.00 77.94 118 PHE A CA 1
ATOM 942 C C . PHE A 1 118 ? 0.479 -11.112 -2.133 1.00 77.94 118 PHE A C 1
ATOM 944 O O . PHE A 1 118 ? 0.237 -10.911 -3.319 1.00 77.94 118 PHE A O 1
ATOM 951 N N . ASP A 1 119 ? 0.724 -12.324 -1.632 1.00 78.38 119 ASP A N 1
ATOM 952 C CA . ASP A 1 119 ? 0.822 -13.536 -2.455 1.00 78.38 119 ASP A CA 1
ATOM 953 C C . ASP A 1 119 ? -0.568 -14.047 -2.877 1.00 78.38 119 ASP A C 1
ATOM 955 O O . ASP A 1 119 ? -0.711 -14.740 -3.878 1.00 78.38 119 ASP A O 1
ATOM 959 N N . THR A 1 120 ? -1.609 -13.690 -2.117 1.00 82.38 120 THR A N 1
ATOM 960 C CA . THR A 1 120 ? -2.985 -14.184 -2.315 1.00 82.38 120 THR A CA 1
ATOM 961 C C . THR A 1 120 ? -3.808 -13.304 -3.269 1.00 82.38 120 THR A C 1
ATOM 963 O O . THR A 1 120 ? -4.900 -13.683 -3.695 1.00 82.38 120 THR A O 1
ATOM 966 N N . ILE A 1 121 ? -3.328 -12.107 -3.624 1.00 85.88 121 ILE A N 1
ATOM 967 C CA . ILE A 1 121 ? -4.087 -11.179 -4.473 1.00 85.88 121 ILE A CA 1
ATOM 968 C C . ILE A 1 121 ? -4.064 -11.645 -5.932 1.00 85.88 121 ILE A C 1
ATOM 970 O O . ILE A 1 121 ? -3.019 -11.695 -6.575 1.00 85.88 121 ILE A O 1
ATOM 974 N N . SER A 1 122 ? -5.249 -11.886 -6.499 1.00 88.12 122 SER A N 1
ATOM 975 C CA . SER A 1 122 ? -5.384 -12.147 -7.933 1.00 88.12 122 SER A CA 1
ATOM 976 C C . SER A 1 122 ? -5.022 -10.912 -8.762 1.00 88.12 122 SER A C 1
ATOM 978 O O . SER A 1 122 ? -5.620 -9.840 -8.621 1.00 88.12 122 SER A O 1
ATOM 980 N N . HIS A 1 123 ? -4.078 -11.083 -9.687 1.00 88.12 123 HIS A N 1
ATOM 981 C CA . HIS A 1 123 ? -3.618 -10.019 -10.577 1.00 88.12 123 HIS A CA 1
ATOM 982 C C . HIS A 1 123 ? -4.721 -9.500 -11.513 1.00 88.12 123 HIS A C 1
ATOM 984 O O . HIS A 1 123 ? -4.736 -8.313 -11.835 1.00 88.12 123 HIS A O 1
ATOM 990 N N . SER A 1 124 ? -5.660 -10.355 -11.941 1.00 87.94 124 SER A N 1
ATOM 991 C CA . SER A 1 124 ? -6.774 -9.933 -12.802 1.00 87.94 124 SER A CA 1
ATOM 992 C C . SER A 1 124 ? -7.737 -9.014 -12.055 1.00 87.94 124 SER A C 1
ATOM 994 O O . SER A 1 124 ? -8.037 -7.927 -12.542 1.00 87.94 124 SER A O 1
ATOM 996 N N . ILE A 1 125 ? -8.126 -9.406 -10.838 1.00 90.19 125 ILE A N 1
ATOM 997 C CA . ILE A 1 125 ? -9.017 -8.630 -9.966 1.00 90.19 125 ILE A CA 1
ATOM 998 C C . ILE A 1 125 ? -8.367 -7.294 -9.596 1.00 90.19 125 ILE A C 1
ATOM 1000 O O . ILE A 1 125 ? -9.022 -6.255 -9.583 1.00 90.19 125 ILE A O 1
ATOM 1004 N N . LEU A 1 126 ? -7.059 -7.293 -9.323 1.00 89.44 126 LEU A N 1
ATOM 1005 C CA . LEU A 1 126 ? -6.332 -6.062 -9.029 1.00 89.44 126 LEU A CA 1
ATOM 1006 C C . LEU A 1 126 ? -6.348 -5.087 -10.217 1.00 89.44 126 LEU A C 1
ATOM 1008 O O . LEU A 1 126 ? -6.605 -3.902 -10.018 1.00 89.44 126 LEU A O 1
ATOM 1012 N N . LEU A 1 127 ? -6.106 -5.564 -11.443 1.00 89.38 127 LEU A N 1
ATOM 1013 C CA . LEU A 1 127 ? -6.151 -4.718 -12.642 1.00 89.38 127 LEU A CA 1
ATOM 1014 C C . LEU A 1 127 ? -7.556 -4.186 -12.933 1.00 89.38 127 LEU A C 1
ATOM 1016 O O . LEU A 1 127 ? -7.693 -3.016 -13.284 1.00 89.38 127 LEU A O 1
ATOM 1020 N N . GLU A 1 128 ? -8.580 -5.021 -12.768 1.00 90.50 128 GLU A N 1
ATOM 1021 C CA . GLU A 1 128 ? -9.979 -4.626 -12.940 1.00 90.50 128 GLU A CA 1
ATOM 1022 C C . GLU A 1 128 ? -10.372 -3.536 -11.939 1.00 90.50 128 GLU A C 1
ATOM 1024 O O . GLU A 1 128 ? -10.873 -2.485 -12.335 1.00 90.50 128 GLU A O 1
ATOM 1029 N N . ASN A 1 129 ? -10.035 -3.725 -10.660 1.00 89.56 129 ASN A N 1
ATOM 1030 C CA . ASN A 1 129 ? -10.273 -2.728 -9.621 1.00 89.56 129 ASN A CA 1
ATOM 1031 C C . ASN A 1 129 ? -9.554 -1.410 -9.922 1.00 89.56 129 ASN A C 1
ATOM 1033 O O . ASN A 1 129 ? -10.142 -0.342 -9.784 1.00 89.56 129 ASN A O 1
ATOM 1037 N N . LEU A 1 130 ? -8.290 -1.457 -10.353 1.00 88.56 130 LEU A N 1
ATOM 1038 C CA . LEU A 1 130 ? -7.555 -0.246 -10.726 1.00 88.56 130 LEU A CA 1
ATOM 1039 C C . LEU A 1 130 ? -8.219 0.485 -11.904 1.00 88.56 130 LEU A C 1
ATOM 1041 O O . LEU A 1 130 ? -8.306 1.712 -11.875 1.00 88.56 130 LEU A O 1
ATOM 1045 N N . GLY A 1 131 ? -8.730 -0.247 -12.897 1.00 88.81 131 GLY A N 1
ATOM 1046 C CA . GLY A 1 131 ? -9.515 0.334 -13.988 1.00 88.81 131 GLY A CA 1
ATOM 1047 C C . GLY A 1 131 ? -10.826 0.959 -13.507 1.00 88.81 131 GLY A C 1
ATOM 1048 O O . GLY A 1 131 ? -11.139 2.084 -13.888 1.00 88.81 131 GLY A O 1
ATOM 1049 N N . ALA A 1 132 ? -11.548 0.288 -12.606 1.00 88.69 132 ALA A N 1
ATOM 1050 C CA . ALA A 1 132 ? -12.781 0.802 -12.008 1.00 88.69 132 ALA A CA 1
ATOM 1051 C C . ALA A 1 132 ? -12.556 2.082 -11.183 1.00 88.69 132 ALA A C 1
ATOM 1053 O O . ALA A 1 132 ? -13.418 2.956 -11.146 1.00 88.69 132 ALA A O 1
ATOM 1054 N N . TYR A 1 133 ? -11.377 2.236 -10.574 1.00 86.31 133 TYR A N 1
ATOM 1055 C CA . TYR A 1 133 ? -10.974 3.461 -9.875 1.00 86.31 133 TYR A CA 1
ATOM 1056 C C . TYR A 1 133 ? -10.459 4.572 -10.804 1.00 86.31 133 TYR A C 1
ATOM 1058 O O . TYR A 1 133 ? -9.950 5.582 -10.319 1.00 86.31 133 TYR A O 1
ATOM 1066 N N . GLY A 1 134 ? -10.581 4.415 -12.124 1.00 85.50 134 GLY A N 1
ATOM 1067 C CA . GLY A 1 134 ? -10.297 5.466 -13.100 1.00 85.50 134 GLY A CA 1
ATOM 1068 C C . GLY A 1 134 ? -8.835 5.571 -13.533 1.00 85.50 134 GLY A C 1
ATOM 1069 O O . GLY A 1 134 ? -8.458 6.596 -14.098 1.00 85.50 134 GLY A O 1
ATOM 1070 N N . LEU A 1 135 ? -7.999 4.554 -13.283 1.00 87.50 135 LEU A N 1
ATOM 1071 C CA . LEU A 1 135 ? -6.668 4.514 -13.892 1.00 87.50 135 LEU A CA 1
ATOM 1072 C C . LEU A 1 135 ? -6.803 4.240 -15.393 1.00 87.50 135 LEU A C 1
ATOM 1074 O O . LEU A 1 135 ? -7.515 3.327 -15.813 1.00 87.50 135 LEU A O 1
ATOM 1078 N N . ASP A 1 136 ? -6.080 5.006 -16.208 1.00 86.94 136 ASP A N 1
ATOM 1079 C CA . ASP A 1 136 ? -6.138 4.869 -17.656 1.00 86.94 136 ASP A CA 1
ATOM 1080 C C . ASP A 1 136 ? -5.482 3.562 -18.143 1.00 86.94 136 ASP A C 1
ATOM 1082 O O . ASP A 1 136 ? -4.599 2.973 -17.509 1.00 86.94 136 ASP A O 1
ATOM 1086 N N . GLY A 1 137 ? -5.886 3.113 -19.334 1.00 85.88 137 GLY A N 1
ATOM 1087 C CA . GLY A 1 137 ? -5.384 1.871 -19.923 1.00 85.88 137 GLY A CA 1
ATOM 1088 C C . GLY A 1 137 ? -3.869 1.856 -20.171 1.00 85.88 137 GLY A C 1
ATOM 1089 O O . GLY A 1 137 ? -3.273 0.775 -20.224 1.00 85.88 137 GLY A O 1
ATOM 1090 N N . SER A 1 138 ? -3.219 3.018 -20.303 1.00 84.56 138 SER A N 1
ATOM 1091 C CA . SER A 1 138 ? -1.760 3.095 -20.432 1.00 84.56 138 SER A CA 1
ATOM 1092 C C . SER A 1 138 ? -1.098 2.792 -19.094 1.00 84.56 138 SER A C 1
ATOM 1094 O O . SER A 1 138 ? -0.174 1.978 -19.052 1.00 84.56 138 SER A O 1
ATOM 1096 N N . MET A 1 139 ? -1.594 3.373 -18.000 1.00 85.81 139 MET A N 1
ATOM 1097 C CA . MET A 1 139 ? -1.079 3.116 -16.657 1.00 85.81 139 MET A CA 1
ATOM 1098 C C . MET A 1 139 ? -1.283 1.661 -16.226 1.00 85.81 139 MET A C 1
ATOM 1100 O O . MET A 1 139 ? -0.352 1.028 -15.726 1.00 85.81 139 MET A O 1
ATOM 1104 N N . LEU A 1 140 ? -2.452 1.078 -16.509 1.00 87.50 140 LEU A N 1
ATOM 1105 C CA . LEU A 1 140 ? -2.703 -0.347 -16.260 1.00 87.50 140 LEU A CA 1
ATOM 1106 C C . LEU A 1 140 ? -1.730 -1.246 -17.032 1.00 87.50 140 LEU A C 1
ATOM 1108 O O . LEU A 1 140 ? -1.234 -2.243 -16.503 1.00 87.50 140 LEU A O 1
ATOM 1112 N N . ARG A 1 141 ? -1.404 -0.882 -18.278 1.00 86.69 141 ARG A N 1
ATOM 1113 C CA . ARG A 1 141 ? -0.416 -1.603 -19.090 1.00 86.69 141 ARG A CA 1
ATOM 1114 C C . ARG A 1 141 ? 0.988 -1.497 -18.500 1.00 86.69 141 ARG A C 1
ATOM 1116 O O . ARG A 1 141 ? 1.706 -2.493 -18.504 1.00 86.69 141 ARG A O 1
ATOM 1123 N N . TRP A 1 142 ? 1.366 -0.330 -17.981 1.00 84.75 142 TRP A N 1
ATOM 1124 C CA . TRP A 1 142 ? 2.637 -0.130 -17.282 1.00 84.75 142 TRP A CA 1
ATOM 1125 C C . TRP A 1 142 ? 2.742 -0.995 -16.028 1.00 84.75 142 TRP A C 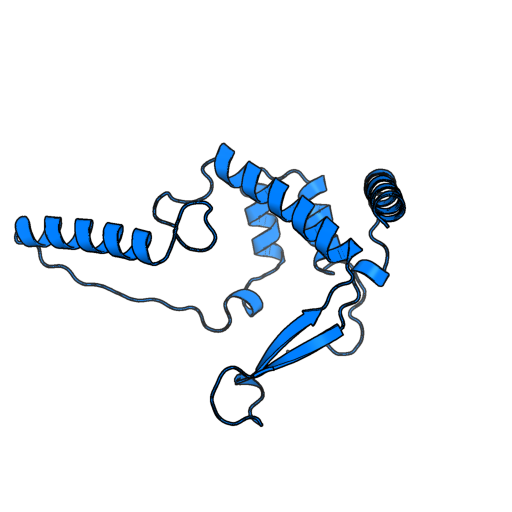1
ATOM 1127 O O . TRP A 1 142 ? 3.728 -1.714 -15.882 1.00 84.75 142 TRP A O 1
ATOM 1137 N N . VAL A 1 143 ? 1.706 -1.003 -15.184 1.00 85.12 143 VAL A N 1
ATOM 1138 C CA . VAL A 1 143 ? 1.635 -1.869 -13.994 1.00 85.12 143 VAL A CA 1
ATOM 1139 C C . VAL A 1 143 ? 1.775 -3.337 -14.394 1.00 85.12 143 VAL A C 1
ATOM 1141 O O . VAL A 1 143 ? 2.618 -4.048 -13.852 1.00 85.12 143 VAL A O 1
ATOM 1144 N N . LYS A 1 144 ? 1.022 -3.776 -15.411 1.00 84.81 144 LYS A N 1
ATOM 1145 C CA . LYS A 1 144 ? 1.066 -5.156 -15.908 1.00 84.81 144 LYS A CA 1
ATOM 1146 C C . LYS A 1 144 ? 2.448 -5.553 -16.444 1.00 84.81 144 LYS A C 1
ATOM 1148 O O . LYS A 1 144 ? 2.880 -6.685 -16.241 1.00 84.81 144 LYS A O 1
ATOM 1153 N N . LYS A 1 145 ? 3.146 -4.648 -17.140 1.00 81.81 145 LYS A N 1
ATOM 1154 C CA . LYS A 1 145 ? 4.485 -4.909 -17.691 1.00 81.81 145 LYS A CA 1
ATOM 1155 C C . LYS A 1 145 ? 5.575 -4.910 -16.613 1.00 81.81 145 LYS A C 1
ATOM 1157 O O . LYS A 1 145 ? 6.422 -5.799 -16.643 1.00 81.81 145 LYS A O 1
ATOM 1162 N N . LEU A 1 146 ? 5.552 -3.956 -15.676 1.00 76.75 146 LEU A N 1
ATOM 1163 C CA . LEU A 1 146 ? 6.528 -3.889 -14.578 1.00 76.75 146 LEU A CA 1
ATOM 1164 C C . LEU A 1 146 ? 6.409 -5.077 -13.631 1.00 76.75 146 LEU A C 1
ATOM 1166 O O . L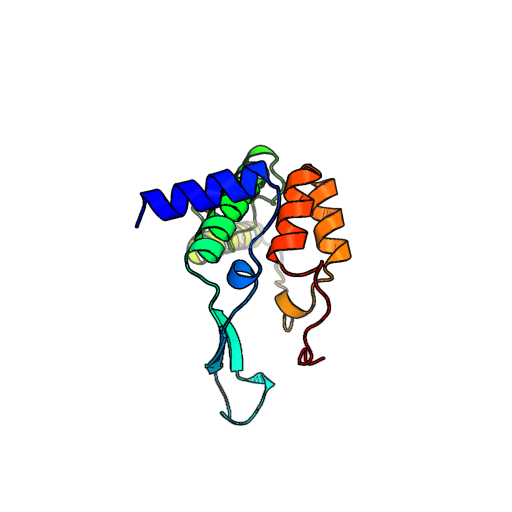EU A 1 146 ? 7.419 -5.660 -13.263 1.00 76.75 146 LEU A O 1
ATOM 1170 N N . ALA A 1 147 ? 5.183 -5.484 -13.303 1.00 74.75 147 ALA A N 1
ATOM 1171 C CA . ALA A 1 147 ? 4.944 -6.639 -12.446 1.00 74.75 147 ALA A CA 1
ATOM 1172 C C . ALA A 1 147 ? 5.294 -7.983 -13.120 1.00 74.75 147 ALA A C 1
ATOM 1174 O O . ALA A 1 147 ? 5.119 -9.042 -12.528 1.00 74.75 147 ALA A O 1
ATOM 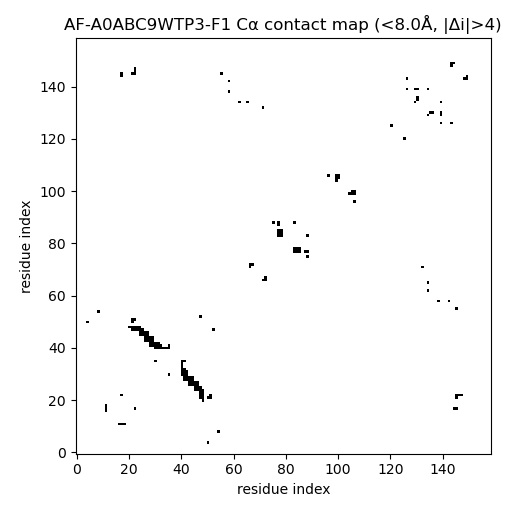1175 N N . GLY A 1 148 ? 5.760 -7.968 -14.375 1.00 70.12 148 GLY A N 1
ATOM 1176 C CA . GLY A 1 148 ? 6.173 -9.172 -15.091 1.00 70.12 148 GLY A CA 1
ATOM 1177 C C . GLY A 1 148 ? 5.020 -10.041 -15.599 1.00 70.12 148 GLY A C 1
ATOM 1178 O O . GLY A 1 148 ? 5.283 -11.066 -16.220 1.00 70.12 148 GLY A O 1
ATOM 1179 N N . TRP A 1 149 ? 3.760 -9.608 -15.461 1.00 63.62 149 TRP A N 1
ATOM 1180 C CA . TRP A 1 149 ? 2.548 -10.362 -15.833 1.00 63.62 149 TRP A CA 1
ATOM 1181 C C . TRP A 1 149 ? 2.322 -10.525 -17.353 1.00 63.62 149 TRP A C 1
ATOM 1183 O O . TRP A 1 149 ? 1.239 -10.913 -17.790 1.00 63.62 149 TRP A O 1
ATOM 1193 N N . LEU A 1 150 ? 3.320 -10.184 -18.173 1.00 45.31 150 LEU A N 1
ATOM 1194 C CA . LEU A 1 150 ? 3.323 -10.304 -19.637 1.00 45.31 150 LEU A CA 1
ATOM 1195 C C . LEU A 1 150 ? 4.557 -11.056 -20.183 1.00 45.31 150 LEU A C 1
ATOM 1197 O O . LEU A 1 150 ? 4.790 -11.029 -21.386 1.00 45.31 150 LEU A O 1
ATOM 1201 N N . GLY A 1 151 ? 5.372 -11.706 -19.342 1.00 39.84 151 GLY A N 1
ATOM 1202 C CA . GLY A 1 151 ? 6.496 -12.534 -19.808 1.00 39.84 151 GLY A CA 1
ATOM 1203 C C . GLY A 1 151 ? 6.187 -14.029 -19.855 1.00 39.84 151 GLY A C 1
ATOM 1204 O O . GLY A 1 151 ? 5.333 -14.479 -19.091 1.00 39.84 151 GLY A O 1
ATOM 1205 N N . PRO A 1 152 ? 6.907 -14.817 -20.678 1.00 32.53 152 PRO A N 1
ATOM 1206 C CA . PRO A 1 152 ? 6.971 -16.256 -20.458 1.00 32.53 152 PRO A CA 1
ATOM 1207 C C . PRO A 1 152 ? 7.472 -16.495 -19.032 1.00 32.53 152 PRO A C 1
ATOM 1209 O O . PRO A 1 152 ? 8.445 -15.867 -18.608 1.00 32.53 152 PRO A O 1
ATOM 1212 N N . LYS A 1 153 ? 6.785 -17.368 -18.291 1.00 38.94 153 LYS A N 1
ATOM 1213 C CA . LYS A 1 153 ? 7.232 -17.813 -16.971 1.00 38.94 153 LYS A CA 1
ATOM 1214 C C . LYS A 1 153 ? 8.632 -18.400 -17.131 1.00 38.94 153 LYS A C 1
ATOM 1216 O O . LYS A 1 153 ? 8.788 -19.461 -17.733 1.00 38.94 153 LYS A O 1
ATOM 1221 N N . SER A 1 154 ? 9.657 -17.700 -16.657 1.00 34.41 154 SER A N 1
ATOM 1222 C CA . SER A 1 154 ? 10.978 -18.301 -16.527 1.00 34.41 154 SER A CA 1
ATOM 1223 C C . SER A 1 154 ? 10.875 -19.404 -15.479 1.00 34.41 154 SER A C 1
ATOM 1225 O O . SER A 1 154 ? 10.351 -19.176 -14.391 1.00 34.41 154 SER A O 1
ATOM 1227 N N . CYS A 1 155 ? 11.326 -20.601 -15.848 1.00 30.84 155 CYS A N 1
ATOM 1228 C CA . CYS A 1 155 ? 11.338 -21.804 -15.024 1.00 30.84 155 CYS A CA 1
ATOM 1229 C C . CYS A 1 155 ? 11.817 -21.498 -13.591 1.00 30.84 155 CYS A C 1
ATOM 1231 O O . CYS A 1 155 ? 12.973 -21.122 -13.408 1.00 30.84 155 CYS A O 1
ATOM 1233 N N . GLY A 1 156 ? 10.931 -21.645 -12.595 1.00 37.00 156 GLY A N 1
ATOM 1234 C CA . GLY A 1 156 ? 11.273 -21.467 -11.176 1.00 37.00 156 GLY A CA 1
ATOM 1235 C C . GLY A 1 156 ? 10.227 -20.809 -10.263 1.00 37.00 156 GLY A C 1
ATOM 1236 O O . GLY A 1 156 ? 10.553 -20.527 -9.113 1.00 37.00 156 GLY A O 1
ATOM 1237 N N . GLU A 1 157 ? 8.997 -20.546 -10.715 1.00 33.44 157 GLU A N 1
ATOM 1238 C CA . GLU A 1 157 ? 7.940 -20.016 -9.837 1.00 33.44 157 GLU A CA 1
ATOM 1239 C C . GLU A 1 157 ? 7.310 -21.137 -8.993 1.00 33.44 157 GLU A C 1
ATOM 1241 O O . GLU A 1 157 ? 6.634 -22.024 -9.518 1.00 33.44 157 GLU A O 1
ATOM 1246 N N . TRP A 1 158 ? 7.550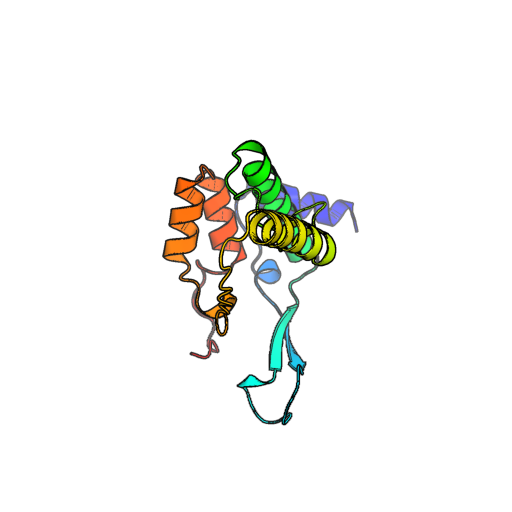 -21.095 -7.680 1.00 33.72 158 TRP A N 1
ATOM 1247 C CA . TRP A 1 158 ? 6.922 -21.975 -6.696 1.00 33.72 158 TRP A CA 1
ATOM 1248 C C . TRP A 1 158 ? 5.451 -21.598 -6.487 1.00 33.72 158 TRP A C 1
ATOM 1250 O O . TRP A 1 158 ? 5.107 -20.417 -6.430 1.00 33.72 158 TRP A O 1
ATOM 1260 N N . SER A 1 159 ? 4.615 -22.637 -6.403 1.00 28.89 159 SER A N 1
ATOM 1261 C CA . SER A 1 159 ? 3.213 -22.587 -5.961 1.00 28.89 159 SER A CA 1
ATOM 1262 C C . SER A 1 159 ? 3.097 -22.376 -4.453 1.00 28.89 159 SER A C 1
ATOM 1264 O O . SER A 1 159 ? 4.045 -22.761 -3.731 1.00 28.89 159 SER A O 1
#